Protein AF-A0A1Y2VNU4-F1 (afdb_monomer)

Sequence (113 aa):
MILCERPYYNEPGRERYKSDLMSTTYNDEVRTWTFDYALLPWVNAIGAKGTYQGPPTNTSKRVLWQETARCYLLANGKDISRSSQQASVKSKSTRMKNSVQLVNTALRFKGYL

Foldseek 3Di:
DCDDPQNVVVDPPVVVPDDPPVSLVVNLVVLLCCLVPVQLVLLQVAALPDDPPDDPPDPPVVNVVSVVSSVCLLVCVVVLLVVLVVSLVPDPDPSSVVSSVSNNVSCVVRVSD

Secondary structure (DSSP, 8-state):
--S-S-GGGGSTTGGGS--HHHHHHHHHHHHHHIIIIIIHHHHHH--TT----S-SSS--HHHHHHHHHHHHHHHHHHHHHHHHHHHHHH---HHHHHHHHHHHHHHHHTT--

Mean predicted aligned error: 5.8 Å

pLDDT: mean 88.03, std 12.54, range [46.31, 97.38]

Nearest PDB structures (foldseek):
  3lg7-assembly1_C  TM=3.155E-01  e=3.014E+00  synthetic construct
  9exz-assembly2_B  TM=3.586E-01  e=6.668E+00  synthetic construct

Solvent-accessible surface area (backbone atoms only — not comparable to full-atom values): 6564 Å² total; per-residue (Å²): 137,80,91,61,97,57,55,58,52,72,45,89,74,40,71,81,57,89,48,69,65,60,31,49,56,46,46,52,50,52,50,34,49,39,37,60,66,69,39,37,54,58,46,72,77,44,44,67,85,59,72,87,88,67,80,98,67,73,88,47,68,66,59,58,50,50,52,50,51,48,55,50,39,57,76,37,29,62,58,52,44,51,52,42,49,54,51,33,74,74,45,90,52,66,65,37,42,50,34,40,50,52,41,47,50,42,34,48,77,33,58,33,101

Radius of gyration: 16.89 Å; Cα contacts (8 Å, |Δi|>4): 85; chains: 1; bounding box: 46×19×46 Å

Structure (mmCIF, N/CA/C/O backbone):
data_AF-A0A1Y2VNU4-F1
#
_entry.id   AF-A0A1Y2VNU4-F1
#
loop_
_atom_site.group_PDB
_atom_site.id
_atom_site.type_symbol
_atom_site.label_atom_id
_atom_site.label_alt_id
_atom_site.label_comp_id
_atom_site.label_asym_id
_atom_site.label_entity_id
_atom_site.label_seq_id
_atom_site.pdbx_PDB_ins_code
_atom_site.Cartn_x
_atom_site.Cartn_y
_atom_site.Cartn_z
_atom_site.occupancy
_atom_site.B_iso_or_equiv
_a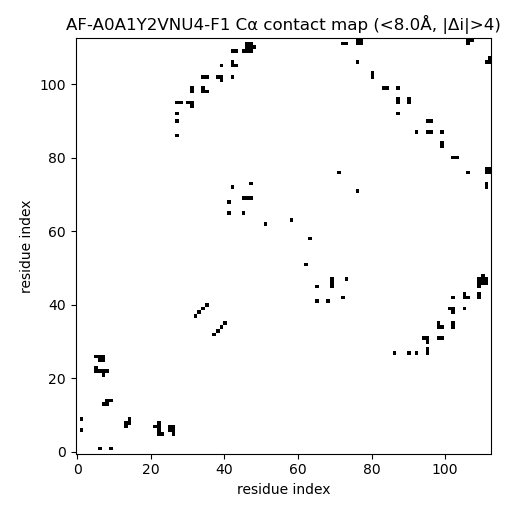tom_site.auth_seq_id
_atom_site.auth_comp_id
_atom_site.auth_asym_id
_atom_site.auth_atom_id
_atom_site.pdbx_PDB_model_num
ATOM 1 N N . MET A 1 1 ? -8.804 -5.748 -17.362 1.00 70.62 1 MET A N 1
ATOM 2 C CA . MET A 1 1 ? -8.082 -6.135 -16.129 1.00 70.62 1 MET A CA 1
ATOM 3 C C . MET A 1 1 ? -7.176 -4.982 -15.738 1.00 70.62 1 MET A C 1
ATOM 5 O O . MET A 1 1 ? -6.257 -4.703 -16.486 1.00 70.62 1 MET A O 1
ATOM 9 N N . ILE A 1 2 ? -7.479 -4.262 -14.654 1.00 85.19 2 ILE A N 1
ATOM 10 C CA . ILE A 1 2 ? -6.756 -3.025 -14.284 1.00 85.19 2 ILE A CA 1
ATOM 11 C C . ILE A 1 2 ? -5.821 -3.267 -13.088 1.00 85.19 2 ILE A C 1
ATOM 13 O O . ILE A 1 2 ? -4.672 -2.840 -13.111 1.00 85.19 2 ILE A O 1
ATOM 17 N N . LEU A 1 3 ? -6.275 -4.012 -12.075 1.00 91.06 3 LEU A N 1
ATOM 18 C CA . LEU A 1 3 ? -5.462 -4.418 -10.925 1.00 91.06 3 LEU A CA 1
ATOM 19 C C . LEU A 1 3 ? -4.833 -5.791 -11.208 1.00 91.06 3 LEU A C 1
ATOM 21 O O . LEU A 1 3 ? -5.527 -6.804 -11.182 1.00 91.06 3 LEU A O 1
ATOM 25 N N . CYS A 1 4 ? -3.542 -5.819 -11.534 1.00 93.06 4 CYS A N 1
ATOM 26 C CA . CYS A 1 4 ? -2.795 -7.032 -11.881 1.00 93.06 4 CYS A CA 1
ATOM 27 C C . CYS A 1 4 ? -1.390 -7.012 -11.255 1.00 93.06 4 CYS A C 1
ATOM 29 O O . CYS A 1 4 ? -0.988 -6.022 -10.648 1.00 93.06 4 CYS A O 1
ATOM 31 N N . GLU A 1 5 ? -0.633 -8.104 -11.385 1.00 92.50 5 GLU A N 1
ATOM 32 C CA . GLU A 1 5 ? 0.692 -8.234 -10.753 1.00 92.50 5 GLU A CA 1
ATOM 33 C C . GLU A 1 5 ? 1.777 -7.357 -11.394 1.00 92.50 5 GLU A C 1
ATOM 35 O O . GLU A 1 5 ? 2.740 -6.970 -10.729 1.00 92.50 5 GLU A O 1
ATOM 40 N N . ARG A 1 6 ? 1.648 -7.053 -12.691 1.00 94.00 6 ARG A N 1
ATOM 41 C CA . ARG A 1 6 ? 2.622 -6.270 -13.470 1.00 94.00 6 ARG A CA 1
ATOM 42 C C . ARG A 1 6 ? 1.916 -5.171 -14.281 1.00 94.00 6 ARG A C 1
ATOM 44 O O . ARG A 1 6 ? 1.937 -5.222 -15.512 1.00 94.00 6 ARG A O 1
ATOM 51 N N . PRO A 1 7 ? 1.304 -4.168 -13.618 1.00 94.62 7 PRO A N 1
ATOM 52 C CA . PRO A 1 7 ? 0.521 -3.112 -14.262 1.00 94.62 7 PRO A CA 1
ATOM 53 C C . PRO A 1 7 ? 1.309 -2.280 -15.275 1.00 94.62 7 PRO A C 1
ATOM 55 O O . PRO A 1 7 ? 0.701 -1.688 -16.159 1.00 94.62 7 PRO A O 1
ATOM 58 N N . TYR A 1 8 ? 2.646 -2.294 -15.220 1.00 95.00 8 TYR A N 1
ATOM 59 C CA . TYR A 1 8 ? 3.496 -1.692 -16.248 1.00 95.00 8 TYR A CA 1
ATOM 60 C C . TYR A 1 8 ? 3.128 -2.139 -17.672 1.00 95.00 8 TYR A C 1
ATOM 62 O O . TYR A 1 8 ? 3.229 -1.329 -18.581 1.00 95.00 8 TYR A O 1
ATOM 70 N N . TYR A 1 9 ? 2.676 -3.383 -17.873 1.00 95.00 9 TYR A N 1
ATOM 71 C CA . TYR A 1 9 ? 2.309 -3.912 -19.197 1.00 95.00 9 TYR A CA 1
ATOM 72 C C . TYR A 1 9 ? 0.841 -3.715 -19.575 1.00 95.00 9 TYR A C 1
ATOM 74 O O . TYR A 1 9 ? 0.426 -4.192 -20.626 1.00 95.00 9 TYR A O 1
ATOM 82 N N . ASN A 1 10 ? 0.048 -3.031 -18.747 1.00 94.56 10 ASN A N 1
ATOM 83 C CA . ASN A 1 10 ? -1.299 -2.632 -19.157 1.00 94.56 10 ASN A CA 1
ATOM 84 C C . ASN A 1 10 ? -1.258 -1.510 -20.207 1.00 94.56 10 ASN A C 1
ATOM 86 O O . ASN A 1 10 ? -2.238 -1.308 -20.919 1.00 94.56 10 ASN A O 1
ATOM 90 N N . GLU A 1 11 ? -0.141 -0.783 -20.297 1.00 92.88 11 GLU A N 1
ATOM 91 C CA . GLU A 1 11 ? 0.048 0.269 -21.292 1.00 92.88 11 GLU A CA 1
ATOM 92 C C . GLU A 1 11 ? 0.311 -0.328 -22.683 1.00 92.88 11 GLU A C 1
ATOM 94 O O . GLU A 1 11 ? 1.231 -1.146 -22.826 1.00 92.88 11 GLU A O 1
ATOM 99 N N . PRO A 1 12 ? -0.422 0.113 -23.723 1.00 93.81 12 PRO A N 1
ATOM 100 C CA . PRO A 1 12 ? -0.225 -0.365 -25.085 1.00 93.81 12 PRO A CA 1
ATOM 101 C C . PRO A 1 12 ? 1.225 -0.221 -25.567 1.00 93.81 12 PRO A C 1
ATOM 103 O O . PRO A 1 12 ? 1.845 0.835 -25.436 1.00 93.81 12 PRO A O 1
ATOM 106 N N . GLY A 1 13 ? 1.762 -1.281 -26.165 1.00 92.06 13 GLY A N 1
ATOM 107 C CA . GLY A 1 13 ? 3.108 -1.332 -26.732 1.00 92.06 13 GLY A CA 1
ATOM 108 C C . GLY A 1 13 ? 4.193 -1.765 -25.745 1.00 92.06 13 GLY A C 1
ATOM 109 O O . GLY A 1 13 ? 5.270 -2.181 -26.182 1.00 92.06 13 GLY A O 1
ATOM 110 N N . ARG A 1 14 ? 3.943 -1.732 -24.429 1.00 91.06 14 ARG A N 1
ATOM 111 C CA . ARG A 1 14 ? 4.936 -2.163 -23.429 1.00 91.06 14 ARG A CA 1
ATOM 112 C C . ARG A 1 14 ? 5.087 -3.679 -23.363 1.00 91.06 14 ARG A C 1
ATOM 114 O O . ARG A 1 14 ? 6.137 -4.168 -22.957 1.00 91.06 14 ARG A O 1
ATOM 121 N N . GLU A 1 15 ? 4.096 -4.434 -23.824 1.00 91.81 15 GLU A N 1
ATOM 122 C CA . GLU A 1 15 ? 4.155 -5.891 -23.970 1.00 91.81 15 GLU A CA 1
ATOM 123 C C . GLU A 1 15 ? 5.239 -6.356 -24.953 1.00 91.81 15 GLU A C 1
ATOM 125 O O . GLU A 1 15 ? 5.766 -7.461 -24.815 1.00 91.81 15 GLU A O 1
ATOM 130 N N . ARG A 1 16 ? 5.607 -5.500 -25.917 1.00 90.88 16 ARG A N 1
ATOM 131 C CA . ARG A 1 16 ? 6.603 -5.809 -26.954 1.00 90.88 16 ARG A CA 1
ATOM 132 C C . ARG A 1 16 ? 8.033 -5.826 -26.414 1.00 90.88 16 ARG A C 1
ATOM 134 O O . ARG A 1 16 ? 8.881 -6.516 -26.970 1.00 90.88 16 ARG A O 1
ATOM 141 N N . TYR A 1 17 ? 8.294 -5.104 -25.322 1.00 85.62 17 TYR A N 1
ATOM 142 C CA . TYR A 1 17 ? 9.620 -4.967 -24.721 1.00 85.62 17 TYR A CA 1
ATOM 143 C C . TYR A 1 17 ? 9.572 -5.349 -23.241 1.00 85.62 17 TYR A C 1
ATOM 145 O O . TYR A 1 17 ? 9.274 -4.541 -22.358 1.00 85.62 17 TYR A O 1
ATOM 153 N N . LYS A 1 18 ? 9.890 -6.613 -22.946 1.00 87.06 18 LYS A N 1
ATOM 154 C CA . LYS A 1 18 ? 9.909 -7.111 -21.567 1.00 87.06 18 LYS A CA 1
ATOM 155 C C . LYS A 1 18 ? 11.083 -6.515 -20.790 1.00 87.06 18 LYS A C 1
ATOM 157 O O . LYS A 1 18 ? 12.203 -7.003 -20.866 1.00 87.06 18 LYS A O 1
ATOM 162 N N . SER A 1 19 ? 10.801 -5.473 -20.010 1.00 92.62 19 SER A N 1
ATOM 163 C CA . SER A 1 19 ? 11.717 -4.949 -18.992 1.00 92.62 19 SER A CA 1
ATOM 164 C C . SER A 1 19 ? 11.239 -5.269 -17.573 1.00 92.62 19 SER A C 1
ATOM 166 O O . SER A 1 19 ? 10.384 -4.576 -17.014 1.00 92.62 19 SER A O 1
ATOM 168 N N . ASP A 1 20 ? 11.814 -6.312 -16.969 1.00 92.56 20 ASP A N 1
ATOM 169 C CA . ASP A 1 20 ? 11.526 -6.687 -15.577 1.00 92.56 20 ASP A CA 1
ATOM 170 C C . ASP A 1 20 ? 11.922 -5.580 -14.593 1.00 92.56 20 ASP A C 1
ATOM 172 O O . ASP A 1 20 ? 11.216 -5.346 -13.610 1.00 92.56 20 ASP A O 1
ATOM 176 N N . LEU A 1 21 ? 13.002 -4.850 -14.888 1.00 93.12 21 LEU A N 1
ATOM 177 C CA . LEU A 1 21 ? 13.447 -3.718 -14.081 1.00 93.12 21 LEU A CA 1
ATOM 178 C C . LEU A 1 21 ? 12.385 -2.613 -14.047 1.00 93.12 21 LEU A C 1
ATOM 180 O O . LEU A 1 21 ? 11.949 -2.232 -12.965 1.00 93.12 21 LEU A O 1
ATOM 184 N N . MET A 1 22 ? 11.916 -2.153 -15.213 1.00 94.12 22 MET A N 1
ATOM 185 C CA . MET A 1 22 ? 10.902 -1.094 -15.287 1.00 94.12 22 MET A CA 1
ATOM 186 C C . MET A 1 22 ? 9.583 -1.531 -14.654 1.00 94.12 22 MET A C 1
ATOM 188 O O . MET A 1 22 ? 8.968 -0.769 -13.911 1.00 94.12 22 MET A O 1
ATOM 192 N N . SER A 1 23 ? 9.176 -2.782 -14.886 1.00 94.88 23 SER A N 1
ATOM 193 C CA . SER A 1 23 ? 7.991 -3.346 -14.241 1.00 94.88 23 SER A CA 1
ATOM 194 C C . SER A 1 23 ? 8.125 -3.387 -12.719 1.00 94.88 23 SER A C 1
ATOM 196 O O . SER A 1 23 ? 7.145 -3.142 -12.021 1.00 94.88 23 SER A O 1
ATOM 198 N N . THR A 1 24 ? 9.312 -3.694 -12.196 1.00 92.94 24 THR A N 1
ATOM 199 C CA . THR A 1 24 ? 9.565 -3.746 -10.751 1.00 92.94 24 THR A CA 1
ATOM 200 C C . THR A 1 24 ? 9.561 -2.350 -10.139 1.00 92.94 24 THR A C 1
ATOM 202 O O . THR A 1 24 ? 8.891 -2.137 -9.132 1.00 92.94 24 THR A O 1
ATOM 205 N N . THR A 1 25 ? 10.234 -1.386 -10.772 1.00 92.94 25 THR A N 1
ATOM 206 C CA . THR A 1 25 ? 10.219 0.019 -10.342 1.00 92.94 25 THR A CA 1
ATOM 207 C C . THR A 1 25 ? 8.796 0.569 -10.313 1.00 92.94 25 THR A C 1
ATOM 209 O O . THR A 1 25 ? 8.378 1.145 -9.312 1.00 92.94 25 THR A O 1
ATOM 212 N N . TYR A 1 26 ? 8.016 0.310 -11.364 1.00 94.81 26 TYR A N 1
ATOM 213 C CA . TYR A 1 26 ? 6.618 0.724 -11.429 1.00 94.81 26 TYR A CA 1
ATOM 214 C C . TYR A 1 26 ? 5.765 0.061 -10.332 1.00 94.81 26 TYR A C 1
ATOM 216 O O . TYR A 1 26 ? 4.937 0.715 -9.702 1.00 94.81 26 TYR A O 1
ATOM 224 N N . ASN A 1 27 ? 5.996 -1.221 -10.032 1.00 94.12 27 ASN A N 1
ATOM 225 C CA . ASN A 1 27 ? 5.307 -1.908 -8.937 1.00 94.12 27 ASN A CA 1
ATOM 226 C C . ASN A 1 27 ? 5.610 -1.293 -7.569 1.00 94.12 27 ASN A C 1
ATOM 228 O O . ASN A 1 27 ? 4.714 -1.197 -6.730 1.00 94.12 27 ASN A O 1
ATOM 232 N N . ASP A 1 28 ? 6.853 -0.884 -7.328 1.00 93.88 28 ASP A N 1
ATOM 233 C CA . ASP A 1 28 ? 7.225 -0.214 -6.084 1.00 93.88 28 ASP A CA 1
ATOM 234 C C . ASP A 1 28 ? 6.543 1.152 -5.956 1.00 93.88 28 ASP A C 1
ATOM 236 O O . ASP A 1 28 ? 6.070 1.505 -4.873 1.00 93.88 28 ASP A O 1
ATOM 240 N N . GLU A 1 29 ? 6.396 1.899 -7.048 1.00 95.06 29 GLU A N 1
ATOM 241 C CA . GLU A 1 29 ? 5.603 3.129 -7.033 1.00 95.06 29 GLU A CA 1
ATOM 242 C C . GLU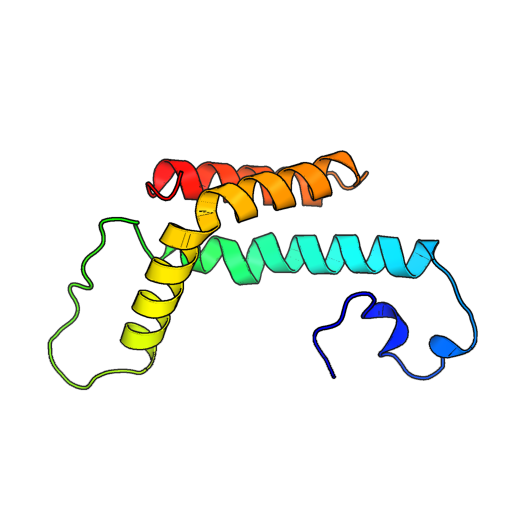 A 1 29 ? 4.143 2.832 -6.696 1.00 95.06 29 GLU A C 1
ATOM 244 O O . GLU A 1 29 ? 3.628 3.363 -5.712 1.00 95.06 29 GLU A O 1
ATOM 249 N N . VAL A 1 30 ? 3.487 1.936 -7.440 1.00 95.69 30 VAL A N 1
ATOM 250 C CA . VAL A 1 30 ? 2.075 1.581 -7.217 1.00 95.69 30 VAL A CA 1
ATOM 251 C C . VAL A 1 30 ? 1.832 1.108 -5.783 1.00 95.69 30 VAL A C 1
ATOM 253 O O . VAL A 1 30 ? 0.855 1.522 -5.157 1.00 95.69 30 VAL A O 1
ATOM 256 N N . ARG A 1 31 ? 2.729 0.295 -5.215 1.00 95.06 31 ARG A N 1
ATOM 257 C CA . ARG A 1 31 ? 2.653 -0.122 -3.805 1.00 95.06 31 ARG A CA 1
ATOM 258 C C . ARG A 1 31 ? 2.771 1.060 -2.847 1.00 95.06 31 ARG A C 1
ATOM 260 O O . ARG A 1 31 ? 1.998 1.135 -1.898 1.00 95.06 31 ARG A O 1
ATOM 267 N N . THR A 1 32 ? 3.683 1.994 -3.111 1.00 96.44 32 THR A N 1
ATOM 268 C CA . THR A 1 32 ? 3.846 3.206 -2.294 1.00 96.44 32 THR A CA 1
ATOM 269 C C . THR A 1 32 ? 2.551 4.020 -2.293 1.00 96.44 32 THR A C 1
ATOM 271 O O . THR A 1 32 ? 2.024 4.341 -1.230 1.00 96.44 32 THR A O 1
ATOM 274 N N . TRP A 1 33 ? 1.969 4.262 -3.474 1.00 97.00 33 TRP A N 1
ATOM 275 C CA . TRP A 1 33 ? 0.675 4.940 -3.608 1.00 97.00 33 TRP A CA 1
ATOM 276 C C . TRP A 1 33 ? -0.461 4.166 -2.928 1.00 97.00 33 TRP A C 1
ATOM 278 O O . TRP A 1 33 ? -1.328 4.762 -2.292 1.00 97.00 33 TRP A O 1
ATOM 288 N N . THR A 1 34 ? -0.444 2.835 -3.006 1.00 96.75 34 THR A N 1
ATOM 289 C CA . THR A 1 34 ? -1.426 1.980 -2.325 1.00 96.75 34 THR A CA 1
ATOM 290 C C . THR A 1 34 ? -1.349 2.162 -0.809 1.00 96.75 34 THR A C 1
ATOM 292 O O . THR A 1 34 ? -2.379 2.322 -0.158 1.00 96.75 34 THR A O 1
ATOM 295 N N . PHE A 1 35 ? -0.145 2.200 -0.234 1.00 96.06 35 PHE A N 1
ATOM 296 C CA . PHE A 1 35 ? 0.031 2.451 1.195 1.00 96.06 35 PHE A CA 1
ATOM 297 C C . PHE A 1 35 ? -0.436 3.853 1.592 1.00 96.06 35 PHE A C 1
ATOM 299 O O . PHE A 1 35 ? -1.243 3.976 2.515 1.00 96.06 35 PHE A O 1
ATOM 306 N N . ASP A 1 36 ? 0.002 4.879 0.863 1.00 95.88 36 ASP A N 1
ATOM 307 C CA . ASP A 1 36 ? -0.274 6.286 1.173 1.00 95.88 36 ASP A CA 1
ATOM 308 C C . ASP A 1 36 ? -1.763 6.649 1.029 1.00 95.88 36 ASP A C 1
ATOM 310 O O . ASP A 1 36 ? -2.313 7.348 1.879 1.00 95.88 36 ASP A O 1
ATOM 314 N N . TYR A 1 37 ? -2.424 6.177 -0.033 1.00 95.81 37 TYR A N 1
ATOM 315 C CA . TYR A 1 37 ? -3.744 6.680 -0.437 1.00 95.81 37 TYR A CA 1
ATOM 316 C C . TYR A 1 37 ? -4.861 5.643 -0.359 1.00 95.81 37 TYR A C 1
ATOM 318 O O . TYR A 1 37 ? -6.014 6.014 -0.153 1.00 95.81 37 TYR A O 1
ATOM 326 N N . ALA A 1 38 ? -4.553 4.353 -0.505 1.00 94.44 38 ALA A N 1
ATOM 327 C CA . ALA A 1 38 ? -5.573 3.305 -0.490 1.00 94.44 38 ALA A CA 1
ATOM 328 C C . ALA A 1 38 ? -5.663 2.563 0.848 1.00 94.44 38 ALA A C 1
ATOM 330 O O . ALA A 1 38 ? -6.686 1.942 1.112 1.00 94.44 38 ALA A O 1
ATOM 331 N N . LEU A 1 39 ? -4.635 2.628 1.702 1.00 94.12 39 LEU A N 1
ATOM 332 C CA . LEU A 1 39 ? -4.615 1.923 2.985 1.00 94.12 39 LEU A CA 1
ATOM 333 C C . LEU A 1 39 ? -4.616 2.881 4.178 1.00 94.12 39 LEU A C 1
ATOM 335 O O . LEU A 1 39 ? -5.510 2.808 5.022 1.00 94.12 39 LEU A O 1
ATOM 339 N N . LEU A 1 40 ? -3.647 3.796 4.246 1.00 93.75 40 LEU A N 1
ATOM 340 C CA . LEU A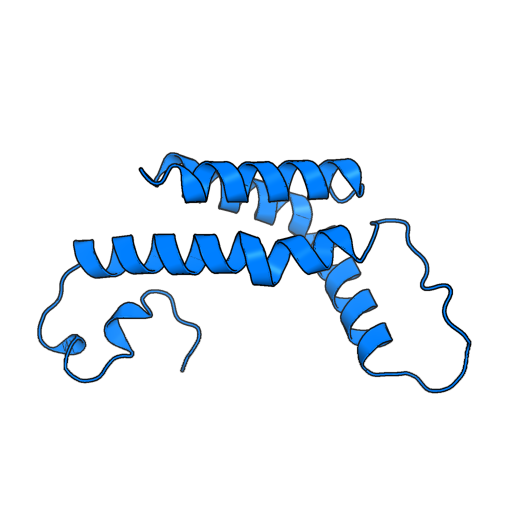 1 40 ? -3.475 4.688 5.393 1.00 93.75 40 LEU A CA 1
ATOM 341 C C . LEU A 1 40 ? -4.732 5.520 5.725 1.00 93.75 40 LEU A C 1
ATOM 343 O O . LEU A 1 40 ? -5.072 5.598 6.908 1.00 93.75 40 LEU A O 1
ATOM 347 N N . PRO A 1 41 ? -5.488 6.076 4.753 1.00 92.50 41 PRO A N 1
ATOM 348 C CA . PRO A 1 41 ? -6.709 6.820 5.062 1.00 92.50 41 PRO A CA 1
ATOM 349 C C . PRO A 1 41 ? -7.782 5.959 5.735 1.00 92.50 41 PRO A C 1
ATOM 351 O O . PRO A 1 41 ? -8.435 6.424 6.667 1.00 92.50 41 PRO A O 1
ATOM 354 N N . TRP A 1 42 ? -7.930 4.694 5.329 1.00 91.25 42 TRP A N 1
ATOM 355 C CA . TRP A 1 42 ? -8.896 3.771 5.933 1.00 91.25 42 TRP A CA 1
ATOM 356 C C . TRP A 1 42 ? -8.492 3.358 7.346 1.00 91.25 42 TRP A C 1
ATOM 358 O O . TRP A 1 42 ? -9.332 3.372 8.245 1.00 91.25 42 TRP A O 1
ATOM 368 N N . VAL A 1 43 ? -7.204 3.077 7.568 1.00 91.88 43 VAL A N 1
ATOM 369 C CA . VAL A 1 43 ? -6.674 2.797 8.912 1.00 91.88 43 VAL A CA 1
ATOM 370 C C . VAL A 1 43 ? -6.856 4.013 9.827 1.00 91.88 43 VAL A C 1
ATOM 372 O O . VAL A 1 43 ? -7.239 3.873 10.984 1.00 91.88 43 VAL A O 1
ATOM 375 N N . ASN A 1 44 ? -6.628 5.228 9.328 1.00 89.19 44 ASN A N 1
ATOM 376 C CA . ASN A 1 44 ? -6.747 6.438 10.142 1.00 89.19 44 ASN A CA 1
ATOM 377 C C . ASN A 1 44 ? -8.198 6.821 10.448 1.00 89.19 44 ASN A C 1
ATOM 379 O O . ASN A 1 44 ? -8.480 7.276 11.562 1.00 89.19 44 ASN A O 1
ATOM 383 N N . ALA A 1 45 ? -9.105 6.617 9.491 1.00 84.31 45 ALA A N 1
ATOM 384 C CA . ALA A 1 45 ? -10.520 6.941 9.628 1.00 84.31 45 ALA A CA 1
ATOM 385 C C . ALA A 1 45 ? -11.271 5.999 10.583 1.00 84.31 45 ALA A C 1
ATOM 387 O O . ALA A 1 45 ? -12.323 6.377 11.097 1.00 84.31 45 ALA A O 1
ATOM 388 N N . ILE A 1 46 ? -10.762 4.785 10.815 1.00 81.81 46 ILE A N 1
ATOM 389 C CA . ILE A 1 46 ? -11.480 3.723 11.525 1.00 81.81 46 ILE A CA 1
ATOM 390 C C . ILE A 1 46 ? -10.562 3.119 12.590 1.00 81.81 46 ILE A C 1
ATOM 392 O O . ILE A 1 46 ? -9.455 2.686 12.289 1.00 81.81 46 ILE A O 1
ATOM 396 N N . GLY A 1 47 ? -11.004 3.062 13.846 1.00 77.00 47 GLY A N 1
ATOM 397 C CA . GLY A 1 47 ? -10.312 2.304 14.897 1.00 77.00 47 GLY A CA 1
ATOM 398 C C . GLY A 1 47 ? -10.822 0.864 14.992 1.00 77.00 47 GLY A C 1
ATOM 399 O O . GLY A 1 47 ? -11.993 0.617 14.714 1.00 77.00 47 GLY A O 1
ATOM 400 N N . ALA A 1 48 ? -9.994 -0.071 15.469 1.00 76.12 48 ALA A N 1
ATOM 401 C CA . ALA A 1 48 ? -10.376 -1.481 15.626 1.00 76.12 48 ALA A CA 1
ATOM 402 C C . ALA A 1 48 ? -11.613 -1.675 16.524 1.00 76.12 48 ALA A C 1
ATOM 404 O O . ALA A 1 48 ? -12.465 -2.524 16.257 1.00 76.12 48 ALA A O 1
ATOM 405 N N . LYS A 1 49 ? -11.733 -0.835 17.560 1.00 75.25 49 LYS A N 1
ATOM 406 C CA . LYS A 1 49 ? -12.856 -0.802 18.512 1.00 75.25 49 LYS A CA 1
ATOM 407 C C . LYS A 1 49 ? -13.936 0.230 18.164 1.00 75.25 49 LYS A C 1
ATOM 409 O O . LYS A 1 49 ? -14.845 0.443 18.957 1.00 75.25 49 LYS A O 1
ATOM 414 N N . GLY A 1 50 ? -13.820 0.921 17.029 1.00 63.16 50 GLY A N 1
ATOM 415 C CA . GLY A 1 50 ? -14.767 1.966 16.657 1.00 63.16 50 GLY A CA 1
ATOM 416 C C . GLY A 1 50 ? -16.112 1.371 16.255 1.00 63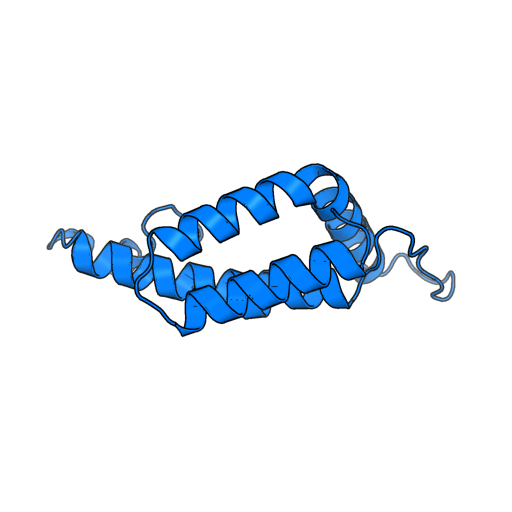.16 50 GLY A C 1
ATOM 417 O O . GLY A 1 50 ? -16.220 0.779 15.188 1.00 63.16 50 GLY A O 1
ATOM 418 N N . THR A 1 51 ? -17.142 1.561 17.076 1.00 54.62 51 THR A N 1
ATOM 419 C CA . THR A 1 51 ? -18.536 1.525 16.618 1.00 54.62 51 THR A CA 1
ATOM 420 C C . THR A 1 51 ? -18.837 2.830 15.891 1.00 54.62 51 THR A C 1
ATOM 422 O O . THR A 1 51 ? -18.564 3.907 16.424 1.00 54.62 51 THR A O 1
ATOM 425 N N . TYR A 1 52 ? -19.393 2.755 14.682 1.00 53.66 52 TYR A N 1
ATOM 426 C CA . TYR A 1 52 ? -19.884 3.931 13.965 1.00 53.66 52 TYR A CA 1
ATOM 427 C C . TYR A 1 52 ? -20.930 4.667 14.826 1.00 53.6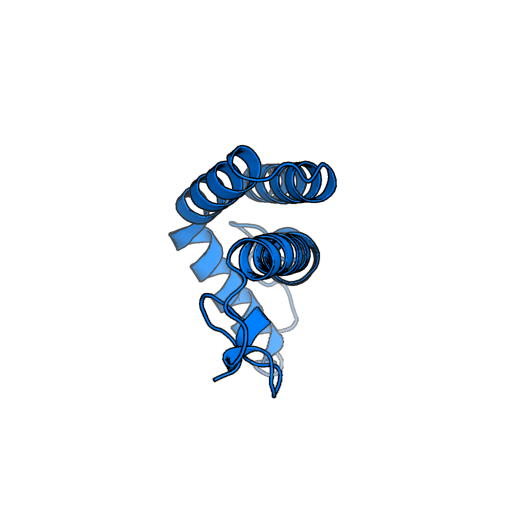6 52 TYR A C 1
ATOM 429 O O . TYR A 1 52 ? -22.005 4.135 15.074 1.00 53.66 52 TYR A O 1
ATOM 437 N N . GLN A 1 53 ? -20.611 5.879 15.294 1.00 51.94 53 GLN A N 1
ATOM 438 C CA . GLN A 1 53 ? -21.511 6.746 16.075 1.00 51.94 53 GLN A CA 1
ATOM 439 C C . GLN A 1 53 ? -22.225 7.791 15.192 1.00 51.94 53 GLN A C 1
ATOM 441 O O . GLN A 1 53 ? -22.427 8.930 15.605 1.00 51.94 53 GLN A O 1
ATOM 446 N N . GLY A 1 54 ? -22.548 7.460 13.940 1.00 52.75 54 GLY A N 1
ATOM 447 C CA . GLY A 1 54 ? -23.329 8.361 13.087 1.00 52.75 54 GLY A CA 1
ATOM 448 C C . GLY A 1 54 ? -24.841 8.165 13.259 1.00 52.75 54 GLY A C 1
ATOM 449 O O . GLY A 1 54 ? -25.270 7.096 13.695 1.00 52.75 54 GLY A O 1
ATOM 450 N N . PRO A 1 55 ? -25.654 9.185 12.927 1.00 46.31 55 PRO A N 1
ATOM 451 C CA . PRO A 1 55 ? -27.103 9.147 13.107 1.00 46.31 55 PRO A CA 1
ATOM 452 C C . PRO A 1 55 ? -27.752 7.979 12.336 1.00 46.31 55 PRO A C 1
ATOM 454 O O . PRO A 1 55 ? -27.288 7.632 11.246 1.00 46.31 55 PRO A O 1
ATOM 457 N N . PRO A 1 56 ? -28.831 7.373 12.871 1.00 49.12 56 PRO A N 1
ATOM 458 C CA . PRO A 1 56 ? -29.428 6.136 12.365 1.00 49.12 56 PRO A CA 1
ATOM 459 C C . PRO A 1 56 ? -30.373 6.391 11.181 1.00 49.12 56 PRO A C 1
ATOM 461 O O . PRO A 1 56 ? -31.503 5.910 11.160 1.00 49.12 56 PRO A O 1
ATOM 464 N N . THR A 1 57 ? -29.953 7.186 10.200 1.00 46.84 57 THR A N 1
ATOM 465 C CA . THR A 1 57 ? -30.815 7.566 9.078 1.00 46.84 57 THR A CA 1
ATOM 466 C C . THR A 1 57 ? -30.133 7.272 7.751 1.00 46.84 57 THR A C 1
ATOM 468 O O . THR A 1 57 ? -29.158 7.907 7.359 1.00 46.84 57 THR A O 1
ATOM 471 N N . ASN A 1 58 ? -30.697 6.274 7.064 1.00 51.06 58 ASN A N 1
ATOM 472 C CA . ASN A 1 58 ? -30.230 5.646 5.832 1.00 51.06 58 ASN A CA 1
ATOM 473 C C . ASN A 1 58 ? -28.864 4.973 5.963 1.00 51.06 58 ASN A C 1
ATOM 475 O O . ASN A 1 58 ? -27.862 5.598 6.290 1.00 51.06 58 ASN A O 1
ATOM 479 N N . THR A 1 59 ? -28.817 3.684 5.635 1.00 58.19 59 THR A N 1
ATOM 480 C CA . THR A 1 59 ? -27.607 2.878 5.453 1.00 58.19 59 THR A CA 1
ATOM 481 C C . THR A 1 59 ? -26.748 3.505 4.352 1.00 58.19 59 THR A C 1
ATOM 483 O O . THR A 1 59 ? -26.742 3.063 3.204 1.00 58.19 59 THR A O 1
ATOM 486 N N . SER A 1 60 ? -26.079 4.621 4.647 1.00 68.19 60 SER A N 1
ATOM 487 C CA . SER A 1 60 ? -25.270 5.310 3.661 1.00 68.19 60 SER A CA 1
ATOM 488 C C . SER A 1 60 ? -24.166 4.334 3.288 1.00 68.19 60 SER A C 1
ATOM 490 O O . SER A 1 60 ? -23.545 3.729 4.164 1.00 68.19 60 SER A O 1
ATOM 492 N N . LYS A 1 61 ? -23.938 4.132 1.985 1.00 72.50 61 LYS A N 1
ATOM 493 C CA . LYS A 1 61 ? -22.916 3.201 1.471 1.00 72.50 61 LYS A CA 1
ATOM 494 C C . LYS A 1 61 ? -21.580 3.363 2.209 1.00 72.50 61 LYS A C 1
ATOM 496 O O . LYS A 1 61 ? -20.862 2.394 2.412 1.00 72.50 61 LYS A O 1
ATOM 501 N N . ARG A 1 62 ? -21.287 4.580 2.676 1.00 74.44 62 ARG A N 1
ATOM 502 C CA . ARG A 1 62 ? -20.142 4.923 3.521 1.00 74.44 62 ARG A CA 1
ATOM 503 C C . ARG A 1 62 ? -20.030 4.074 4.795 1.00 74.44 62 ARG A C 1
ATOM 505 O O . ARG A 1 62 ? -18.931 3.613 5.070 1.00 74.44 62 ARG A O 1
ATOM 512 N N . VAL A 1 63 ? -21.116 3.845 5.537 1.00 77.94 63 VAL A N 1
ATOM 513 C CA . VAL A 1 63 ? -21.102 3.030 6.771 1.00 77.94 63 VAL A CA 1
ATOM 514 C C . VAL A 1 63 ? -20.753 1.582 6.452 1.00 77.94 63 VAL A C 1
ATOM 516 O O . VAL A 1 63 ? -19.892 0.998 7.102 1.00 77.94 63 VAL A O 1
ATOM 519 N N . LEU A 1 64 ? -21.359 1.028 5.398 1.00 82.38 64 LEU A N 1
ATOM 520 C CA . LEU A 1 64 ? -21.077 -0.336 4.949 1.00 82.38 64 LEU A CA 1
ATOM 521 C C . LEU A 1 64 ? -19.618 -0.494 4.510 1.00 82.38 64 LEU A C 1
ATOM 523 O O . LEU A 1 64 ? -18.970 -1.469 4.883 1.00 82.38 64 LEU A O 1
ATOM 527 N N . TRP A 1 65 ? -19.073 0.474 3.767 1.00 84.62 65 TRP A N 1
ATOM 528 C CA . TRP A 1 65 ? -17.664 0.456 3.365 1.00 84.62 65 TRP A CA 1
ATOM 529 C C . TRP A 1 65 ? -16.712 0.605 4.549 1.00 84.62 65 TRP A C 1
ATOM 531 O O . TRP A 1 65 ? -15.685 -0.065 4.581 1.00 84.62 65 TRP A O 1
ATOM 541 N N . GLN A 1 66 ? -17.056 1.437 5.534 1.00 85.88 66 GLN A N 1
ATOM 542 C CA . GLN A 1 66 ? -16.272 1.566 6.760 1.00 85.88 66 GLN A CA 1
ATOM 543 C C . GLN A 1 66 ? -16.269 0.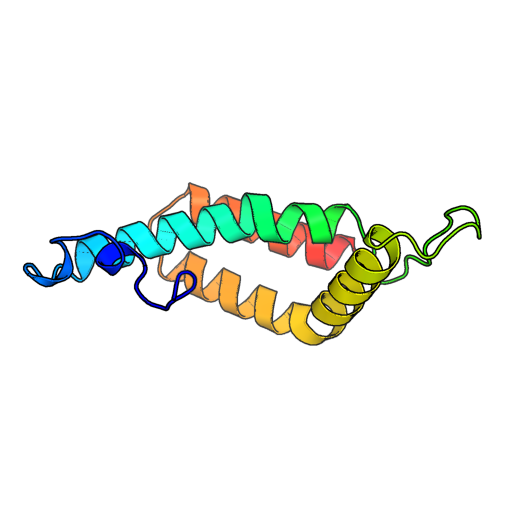260 7.557 1.00 85.88 66 GLN A C 1
ATOM 545 O O . GLN A 1 66 ? -15.202 -0.202 7.945 1.00 85.88 66 GLN A O 1
ATOM 550 N N . GLU A 1 67 ? -17.421 -0.382 7.737 1.00 85.88 67 GLU A N 1
ATOM 551 C CA . GLU A 1 67 ? -17.483 -1.664 8.442 1.00 85.88 67 GLU A CA 1
ATOM 552 C C . GLU A 1 67 ? -16.749 -2.772 7.676 1.00 85.88 67 GLU A C 1
ATOM 554 O O . GLU A 1 67 ? -15.980 -3.533 8.260 1.00 85.88 67 GLU A O 1
ATOM 559 N N . THR A 1 68 ? -16.888 -2.804 6.348 1.00 89.56 68 THR A N 1
ATOM 560 C CA . THR A 1 68 ? -16.150 -3.741 5.486 1.00 89.56 68 THR A CA 1
ATOM 561 C C . THR A 1 68 ? -14.640 -3.544 5.625 1.00 89.56 68 THR A C 1
ATOM 563 O O . THR A 1 68 ? -13.906 -4.509 5.837 1.00 89.56 68 THR A O 1
ATOM 566 N N . ALA A 1 69 ? -14.166 -2.296 5.558 1.00 91.38 69 ALA A N 1
ATOM 567 C CA . ALA A 1 69 ? -12.757 -1.969 5.738 1.00 91.38 69 ALA A CA 1
ATOM 568 C C . ALA A 1 69 ? -12.268 -2.345 7.145 1.00 91.38 69 ALA A C 1
ATOM 570 O O . ALA A 1 69 ? -11.189 -2.916 7.278 1.00 91.38 69 ALA A O 1
ATOM 571 N N . ARG A 1 70 ? -13.072 -2.097 8.188 1.00 90.69 70 ARG A N 1
ATOM 572 C CA . ARG A 1 70 ? -12.761 -2.483 9.572 1.00 90.69 70 ARG A CA 1
ATOM 573 C C . ARG A 1 70 ? -12.566 -3.991 9.699 1.00 90.69 70 ARG A C 1
ATOM 575 O O . ARG A 1 70 ? -11.530 -4.429 10.192 1.00 90.69 70 ARG A O 1
ATOM 582 N N . CYS A 1 71 ? -13.533 -4.776 9.226 1.00 92.00 71 CYS A N 1
ATOM 583 C CA . CYS A 1 71 ? -13.482 -6.237 9.253 1.00 92.00 71 CYS A CA 1
ATOM 584 C C . CYS A 1 71 ? -12.279 -6.772 8.471 1.00 92.00 71 CYS A C 1
ATOM 586 O O . CYS A 1 71 ? -11.564 -7.646 8.959 1.00 92.00 71 CYS A O 1
ATOM 588 N N . TYR A 1 72 ? -12.003 -6.201 7.295 1.00 94.81 72 TYR A N 1
ATOM 589 C CA . TYR A 1 72 ? -10.834 -6.566 6.501 1.00 94.81 72 TYR A CA 1
ATOM 590 C C . TYR A 1 72 ? -9.519 -6.272 7.237 1.00 94.81 72 TYR A C 1
ATOM 592 O O . TYR A 1 72 ? -8.645 -7.137 7.289 1.00 94.81 72 TYR A O 1
ATOM 600 N N . LEU A 1 73 ? -9.378 -5.086 7.838 1.00 94.62 73 LEU A N 1
ATOM 601 C CA . LEU A 1 73 ? -8.179 -4.688 8.582 1.00 94.62 73 LEU A CA 1
ATOM 602 C C . LEU A 1 73 ? -7.981 -5.512 9.860 1.00 94.62 73 LEU A C 1
ATOM 604 O O . LEU A 1 73 ? -6.845 -5.839 10.191 1.00 94.62 73 LEU A O 1
ATOM 608 N N . LEU A 1 74 ? -9.060 -5.895 10.549 1.00 94.00 74 LEU A N 1
ATOM 609 C CA . LEU A 1 74 ? -9.004 -6.800 11.702 1.00 94.00 74 LEU A CA 1
ATOM 610 C C . LEU A 1 74 ? -8.518 -8.196 11.307 1.00 94.00 74 LEU A C 1
ATOM 612 O O . LEU A 1 74 ? -7.641 -8.750 11.964 1.00 94.00 74 LEU A O 1
ATOM 616 N N . ALA A 1 75 ? -9.068 -8.752 10.228 1.00 95.31 75 ALA A N 1
ATOM 617 C CA . ALA A 1 75 ? -8.707 -10.088 9.771 1.00 95.31 75 ALA A CA 1
ATOM 618 C C . ALA A 1 75 ? -7.280 -10.147 9.198 1.00 95.31 75 ALA A C 1
ATOM 620 O O . ALA A 1 75 ? -6.579 -11.134 9.397 1.00 95.31 75 ALA A O 1
ATOM 621 N N . ASN A 1 76 ? -6.835 -9.086 8.514 1.00 96.81 76 ASN A N 1
ATOM 622 C CA . ASN A 1 76 ? -5.614 -9.110 7.705 1.00 96.81 76 ASN A CA 1
ATOM 623 C C . ASN A 1 76 ? -4.491 -8.202 8.228 1.00 96.81 76 ASN A C 1
ATOM 625 O O . ASN A 1 76 ? -3.437 -8.128 7.600 1.00 96.81 76 ASN A O 1
ATOM 629 N N . GLY A 1 77 ? -4.662 -7.508 9.359 1.00 95.12 77 GLY A N 1
ATOM 630 C CA . GLY A 1 77 ? -3.699 -6.513 9.857 1.00 95.12 77 GLY A CA 1
ATOM 631 C C . GLY A 1 77 ? -2.265 -7.045 9.960 1.00 95.12 77 GLY A C 1
ATOM 632 O O . GLY A 1 77 ? -1.323 -6.401 9.491 1.00 95.12 77 GLY A O 1
ATOM 633 N N . LYS A 1 78 ? -2.099 -8.269 10.481 1.00 96.00 78 LYS A N 1
ATOM 634 C CA . LYS A 1 78 ? -0.794 -8.949 10.587 1.00 96.00 78 LYS A CA 1
ATOM 635 C C . LYS A 1 78 ? -0.171 -9.250 9.224 1.00 96.00 78 LYS A C 1
ATOM 637 O O . LYS A 1 78 ? 1.028 -9.035 9.046 1.00 96.00 78 LYS A O 1
ATOM 642 N N . ASP A 1 79 ? -0.965 -9.706 8.262 1.00 97.38 79 ASP A N 1
ATOM 643 C CA . ASP A 1 79 ? -0.470 -10.033 6.924 1.00 97.38 79 ASP A CA 1
ATOM 644 C C . ASP A 1 79 ? -0.158 -8.774 6.112 1.00 97.38 79 ASP A C 1
ATOM 646 O O . ASP A 1 79 ? 0.864 -8.727 5.429 1.00 97.38 79 ASP A O 1
ATOM 650 N N . ILE A 1 80 ? -0.952 -7.711 6.265 1.00 96.38 80 ILE A N 1
ATOM 651 C CA . ILE A 1 80 ? -0.657 -6.380 5.719 1.00 96.38 80 ILE A CA 1
ATOM 652 C C . ILE A 1 80 ? 0.671 -5.863 6.287 1.00 96.38 80 ILE A C 1
ATOM 654 O O . ILE A 1 80 ? 1.534 -5.402 5.536 1.00 96.38 80 ILE A O 1
ATOM 658 N N . SER A 1 81 ? 0.878 -5.982 7.602 1.00 96.31 81 SER A N 1
ATOM 659 C CA . SER A 1 81 ? 2.129 -5.591 8.258 1.00 96.31 81 SER A CA 1
ATOM 660 C C . SER A 1 81 ? 3.324 -6.384 7.723 1.00 96.31 81 SER A C 1
ATOM 662 O O . SER A 1 81 ? 4.316 -5.795 7.291 1.00 96.31 81 SER A O 1
ATOM 664 N N . ARG A 1 82 ? 3.207 -7.715 7.645 1.00 96.75 82 ARG A N 1
ATOM 665 C CA . ARG A 1 82 ? 4.263 -8.588 7.118 1.00 96.75 82 ARG A CA 1
ATOM 666 C C . ARG A 1 82 ? 4.572 -8.284 5.650 1.00 96.75 82 ARG A C 1
ATOM 668 O O . ARG A 1 82 ? 5.734 -8.112 5.292 1.00 96.75 82 ARG A O 1
ATOM 675 N N . SER A 1 83 ? 3.546 -8.200 4.807 1.00 94.62 83 SER A N 1
ATOM 676 C CA . SER A 1 83 ? 3.688 -7.962 3.367 1.00 94.62 83 SER A CA 1
ATOM 677 C C . SER A 1 83 ? 4.291 -6.585 3.073 1.00 94.62 83 SER A C 1
ATOM 679 O O . SER A 1 83 ? 5.227 -6.466 2.281 1.00 94.62 83 SER A O 1
ATOM 681 N N . SER A 1 84 ? 3.839 -5.543 3.781 1.00 94.25 84 SER A N 1
ATOM 682 C CA . SER A 1 84 ? 4.397 -4.191 3.653 1.00 94.25 84 SER A CA 1
ATOM 683 C C . SER A 1 84 ? 5.869 -4.130 4.079 1.00 94.25 84 SER A C 1
ATOM 685 O O . SER A 1 84 ? 6.688 -3.529 3.382 1.00 94.25 84 SER A O 1
ATOM 687 N N . GLN A 1 85 ? 6.252 -4.824 5.156 1.00 95.00 85 GLN A N 1
ATOM 688 C CA . GLN A 1 85 ? 7.654 -4.941 5.569 1.00 95.00 85 GLN A CA 1
ATOM 689 C C . GLN A 1 85 ? 8.503 -5.683 4.534 1.00 95.00 85 GLN A C 1
ATOM 691 O O . GLN A 1 85 ? 9.587 -5.218 4.187 1.00 95.00 85 GLN A O 1
ATOM 696 N N . GLN A 1 86 ? 8.0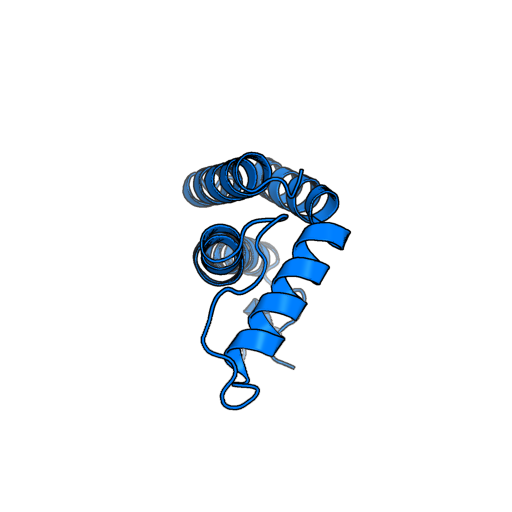10 -6.795 3.984 1.00 94.19 86 GLN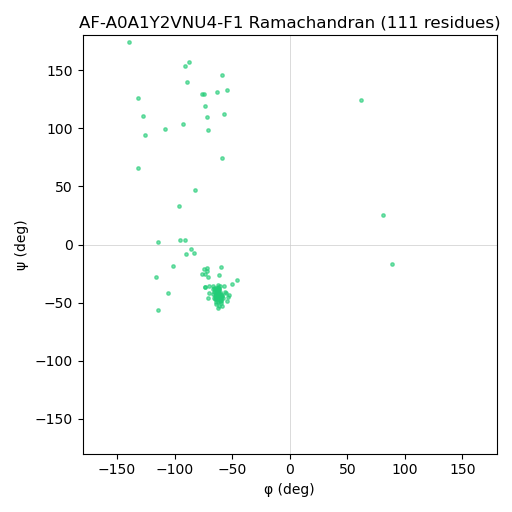 A N 1
ATOM 697 C CA . GLN A 1 86 ? 8.715 -7.521 2.925 1.00 94.19 86 GLN A CA 1
ATOM 698 C C . GLN A 1 86 ? 8.919 -6.656 1.673 1.00 94.19 86 GLN A C 1
ATOM 700 O O . GLN A 1 86 ? 9.999 -6.687 1.081 1.00 94.19 86 GLN A O 1
ATOM 705 N N . ALA A 1 87 ? 7.917 -5.861 1.282 1.00 90.00 87 ALA A N 1
ATOM 706 C CA . ALA A 1 87 ? 8.040 -4.911 0.177 1.00 90.00 87 ALA A CA 1
ATOM 707 C C . ALA A 1 87 ? 9.087 -3.822 0.474 1.00 90.00 87 ALA A C 1
ATOM 709 O O . ALA A 1 87 ? 9.922 -3.520 -0.376 1.00 90.00 87 ALA A O 1
ATOM 710 N N . SER A 1 88 ? 9.098 -3.292 1.700 1.00 92.44 88 SER A N 1
ATOM 711 C CA . SER A 1 88 ? 10.072 -2.297 2.166 1.00 92.44 88 SER A CA 1
ATOM 712 C C . SER A 1 88 ? 11.517 -2.810 2.133 1.00 92.44 88 SER A C 1
ATOM 714 O O . SER A 1 88 ? 12.410 -2.101 1.674 1.00 92.44 88 SER A O 1
ATOM 716 N N . VAL A 1 89 ? 11.753 -4.057 2.561 1.00 92.50 89 VAL A N 1
ATOM 717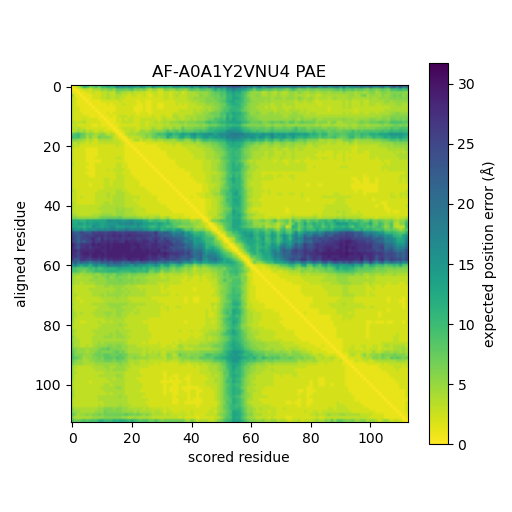 C CA . VAL A 1 89 ? 13.090 -4.683 2.549 1.00 92.50 89 VAL A CA 1
ATOM 718 C C . VAL A 1 89 ? 13.608 -4.876 1.124 1.00 92.50 89 VAL A C 1
ATOM 720 O O . VAL A 1 89 ? 14.795 -4.685 0.868 1.00 92.50 89 VAL A O 1
ATOM 723 N N . LYS A 1 90 ? 12.724 -5.239 0.189 1.00 88.75 90 LYS A N 1
ATOM 724 C CA . LYS A 1 90 ? 13.084 -5.446 -1.221 1.00 88.75 90 LYS A CA 1
ATOM 725 C C . LYS A 1 90 ? 13.288 -4.134 -1.983 1.00 88.75 90 LYS A C 1
ATOM 727 O O . LYS A 1 90 ? 14.022 -4.121 -2.968 1.00 88.75 90 LYS A O 1
ATOM 732 N N . SER A 1 91 ? 12.658 -3.044 -1.545 1.00 87.00 91 SER A N 1
ATOM 733 C CA . SER A 1 91 ? 12.717 -1.759 -2.239 1.00 87.00 91 SER A CA 1
ATOM 734 C C . SER A 1 91 ? 13.897 -0.897 -1.783 1.00 87.00 91 SER A C 1
ATOM 736 O O . SER A 1 91 ? 14.203 -0.761 -0.596 1.00 87.00 91 SER A O 1
ATOM 738 N N . LYS A 1 92 ? 14.537 -0.222 -2.742 1.00 87.00 92 LYS A N 1
ATOM 739 C CA . LYS A 1 92 ? 15.537 0.823 -2.464 1.00 87.00 92 LYS A CA 1
ATOM 740 C C . LYS A 1 92 ? 14.901 2.194 -2.190 1.00 87.00 92 LYS A C 1
ATOM 742 O O . LYS A 1 92 ? 15.608 3.118 -1.804 1.00 87.00 92 LYS A O 1
ATOM 747 N N . SER A 1 93 ? 13.586 2.335 -2.371 1.00 89.75 93 SER A N 1
ATOM 748 C CA . SER A 1 93 ? 12.875 3.609 -2.227 1.00 89.75 93 SER A CA 1
ATOM 749 C C . SER A 1 93 ? 12.736 4.030 -0.761 1.00 89.75 93 SER A C 1
ATOM 751 O O . SER A 1 93 ? 12.074 3.362 0.033 1.00 89.75 93 SER A O 1
ATOM 753 N N . THR A 1 94 ? 13.302 5.183 -0.396 1.00 92.81 94 THR A N 1
ATOM 754 C CA . THR A 1 94 ? 13.093 5.788 0.932 1.00 92.81 94 THR A CA 1
ATOM 755 C C . THR A 1 94 ? 11.626 6.141 1.163 1.00 92.81 94 THR A C 1
ATOM 757 O O . THR A 1 94 ? 11.110 5.946 2.262 1.00 92.81 94 THR A O 1
ATOM 760 N N . ARG A 1 95 ? 10.920 6.591 0.116 1.00 93.88 95 ARG A N 1
ATOM 761 C CA . ARG A 1 95 ? 9.488 6.898 0.200 1.00 93.88 95 ARG A CA 1
ATOM 762 C C . ARG A 1 95 ? 8.685 5.656 0.587 1.00 93.88 95 ARG A C 1
ATOM 764 O O . ARG A 1 95 ? 7.903 5.729 1.525 1.00 93.88 95 ARG A O 1
ATOM 771 N N . MET A 1 96 ? 8.956 4.513 -0.050 1.00 94.44 96 MET A N 1
ATOM 772 C CA . MET A 1 96 ? 8.328 3.231 0.292 1.00 94.44 96 MET A CA 1
ATOM 773 C C . MET A 1 96 ? 8.515 2.892 1.774 1.00 94.44 96 MET A C 1
ATOM 775 O O . MET A 1 96 ? 7.557 2.557 2.468 1.00 94.44 96 MET A O 1
ATOM 779 N N . LYS A 1 97 ? 9.751 3.006 2.273 1.00 95.38 97 LYS A N 1
ATOM 780 C CA . LYS A 1 97 ? 10.078 2.705 3.674 1.00 95.38 97 LYS A CA 1
ATOM 781 C C . LYS A 1 97 ? 9.270 3.576 4.638 1.00 95.38 97 LYS A C 1
ATOM 783 O O . LYS A 1 97 ? 8.693 3.050 5.588 1.00 95.38 97 LYS A O 1
ATOM 788 N N . ASN A 1 98 ? 9.160 4.872 4.344 1.00 96.31 98 ASN A N 1
ATOM 789 C CA . ASN A 1 98 ? 8.373 5.814 5.139 1.00 96.31 98 ASN A CA 1
ATOM 790 C C . ASN A 1 98 ? 6.875 5.472 5.111 1.00 96.31 98 ASN A C 1
ATOM 792 O O . ASN A 1 98 ? 6.250 5.396 6.168 1.00 96.31 98 ASN A O 1
ATOM 796 N N . SER A 1 99 ? 6.305 5.191 3.935 1.00 96.69 99 SER A N 1
ATOM 797 C CA . SER A 1 99 ? 4.897 4.793 3.790 1.00 96.69 99 SER A CA 1
ATOM 798 C C . SER A 1 99 ? 4.576 3.526 4.587 1.00 96.69 99 SER A C 1
ATOM 800 O O . SER A 1 99 ? 3.583 3.464 5.313 1.00 96.69 99 SER A O 1
ATOM 802 N N . VAL A 1 100 ? 5.458 2.524 4.528 1.00 96.44 100 VAL A N 1
ATOM 803 C CA . VAL A 1 100 ? 5.324 1.277 5.295 1.00 96.44 100 VAL A CA 1
ATOM 804 C C . VAL A 1 100 ? 5.413 1.531 6.800 1.00 96.44 100 VAL A C 1
ATOM 806 O O . VAL A 1 100 ? 4.658 0.928 7.568 1.00 96.44 100 VAL A O 1
ATOM 809 N N . GLN A 1 101 ? 6.298 2.423 7.246 1.00 96.88 101 GLN A N 1
ATOM 810 C CA . GLN A 1 101 ? 6.389 2.800 8.656 1.00 96.88 101 GLN A CA 1
ATOM 811 C C . GLN A 1 101 ? 5.105 3.487 9.138 1.00 96.88 101 GLN A C 1
ATOM 813 O O . GLN A 1 101 ? 4.594 3.133 10.204 1.00 96.88 101 GLN A O 1
ATOM 818 N N . LEU A 1 102 ? 4.553 4.417 8.352 1.00 96.75 102 LEU A N 1
ATOM 819 C CA . LEU A 1 102 ? 3.304 5.113 8.670 1.00 96.75 102 LEU A CA 1
ATOM 820 C C . LEU A 1 102 ? 2.132 4.137 8.800 1.00 96.75 102 LEU A C 1
ATOM 822 O O . LEU A 1 102 ? 1.426 4.164 9.807 1.00 96.75 102 LEU A O 1
ATOM 826 N N . VAL A 1 103 ? 1.973 3.225 7.838 1.00 96.38 103 VAL A N 1
ATOM 827 C CA . VAL A 1 103 ? 0.933 2.185 7.881 1.00 96.38 103 VAL A CA 1
ATOM 828 C C . VAL A 1 103 ? 1.085 1.303 9.117 1.00 96.38 103 VAL A C 1
ATOM 830 O O . VAL A 1 103 ? 0.122 1.114 9.855 1.00 96.38 103 VAL A O 1
ATOM 833 N N . ASN A 1 104 ? 2.284 0.781 9.384 1.00 96.56 104 ASN A N 1
ATOM 834 C CA . ASN A 1 104 ? 2.504 -0.108 10.528 1.00 96.56 104 ASN A CA 1
ATOM 835 C C . ASN A 1 104 ? 2.265 0.593 11.869 1.00 96.56 104 ASN A C 1
ATOM 837 O O . ASN A 1 104 ? 1.708 -0.002 12.792 1.00 96.56 104 ASN A O 1
ATOM 841 N N . THR A 1 105 ? 2.652 1.863 11.966 1.00 96.50 105 THR A N 1
ATOM 842 C CA . THR A 1 105 ? 2.406 2.685 13.154 1.00 96.50 105 THR A CA 1
ATOM 843 C C . THR A 1 105 ? 0.911 2.909 13.348 1.00 96.50 105 THR A C 1
ATOM 845 O O . THR A 1 105 ? 0.399 2.695 14.446 1.00 96.50 105 THR A O 1
ATOM 848 N N . ALA A 1 106 ? 0.194 3.262 12.278 1.00 94.88 106 ALA A N 1
ATOM 849 C CA . ALA A 1 106 ? -1.246 3.476 12.316 1.00 94.88 106 ALA A CA 1
ATOM 850 C C . ALA A 1 106 ? -2.004 2.192 12.687 1.00 94.88 106 ALA A C 1
ATOM 852 O O . ALA A 1 106 ? -2.884 2.232 13.542 1.00 94.88 106 ALA A O 1
ATOM 853 N N . LEU A 1 107 ? -1.626 1.040 12.121 1.00 95.19 107 LEU A N 1
ATOM 854 C CA . LEU A 1 107 ? -2.243 -0.250 12.440 1.00 95.19 107 LEU A CA 1
ATOM 855 C C . LEU A 1 107 ? -2.106 -0.601 13.929 1.00 95.19 107 LEU A C 1
ATOM 857 O O . LEU A 1 107 ? -3.099 -0.973 14.552 1.00 95.19 107 LEU A O 1
ATOM 861 N N . ARG A 1 108 ? -0.913 -0.422 14.517 1.00 95.25 108 ARG A N 1
ATOM 862 C CA . ARG A 1 108 ? -0.683 -0.632 15.960 1.00 95.25 108 ARG A CA 1
ATOM 863 C C . ARG A 1 108 ? -1.488 0.346 16.805 1.00 95.25 108 ARG A C 1
ATOM 865 O O . ARG A 1 108 ? -2.221 -0.065 17.696 1.00 95.25 108 ARG A O 1
ATOM 872 N N . PHE A 1 109 ? -1.388 1.639 16.499 1.00 93.88 109 PHE A N 1
ATOM 873 C CA . PHE A 1 109 ? -2.064 2.687 17.263 1.00 93.88 109 PHE A CA 1
ATOM 874 C C . PHE A 1 109 ? -3.590 2.519 17.259 1.00 93.88 109 PHE A C 1
ATOM 876 O O . PHE A 1 109 ? -4.257 2.786 18.255 1.00 93.88 109 PHE A O 1
ATOM 883 N N . LYS A 1 110 ? -4.152 2.045 16.144 1.00 92.56 110 LYS A N 1
ATOM 884 C CA . LYS A 1 110 ? -5.593 1.821 15.984 1.00 92.56 110 LYS A CA 1
ATOM 885 C C . LYS A 1 110 ? -6.066 0.454 16.485 1.00 92.56 110 LYS A C 1
ATOM 887 O O . LYS A 1 110 ? -7.276 0.228 16.487 1.00 92.56 110 LYS A O 1
ATOM 892 N N . GLY A 1 111 ? -5.156 -0.414 16.934 1.00 92.06 111 GLY A N 1
ATOM 893 C CA . GLY A 1 111 ? -5.461 -1.716 17.535 1.00 92.06 111 GLY A CA 1
ATOM 894 C C . GLY A 1 111 ? -5.745 -2.843 16.539 1.00 92.06 111 GLY A C 1
ATOM 895 O O . GLY A 1 111 ? -6.479 -3.768 16.876 1.00 92.06 111 GLY A O 1
ATOM 896 N N . TYR A 1 112 ? -5.217 -2.758 15.315 1.00 91.38 112 TYR A N 1
ATOM 897 C CA . TYR A 1 112 ? -5.312 -3.819 14.297 1.00 91.38 112 TYR A CA 1
ATOM 898 C C . TYR A 1 112 ? -4.148 -4.827 14.349 1.00 91.38 112 TYR A C 1
ATOM 900 O O . TYR A 1 112 ? -4.163 -5.827 13.630 1.00 91.38 112 TYR A O 1
ATOM 908 N N . LEU A 1 113 ? -3.128 -4.545 15.164 1.00 89.19 113 LEU A N 1
ATOM 909 C CA . LEU A 1 113 ? -1.952 -5.377 15.429 1.00 89.19 113 LEU A CA 1
ATOM 910 C C . LEU A 1 113 ? -1.813 -5.582 16.933 1.00 89.19 113 LEU A C 1
ATOM 912 O O . LEU A 1 113 ? -1.512 -6.733 17.316 1.00 89.19 113 LEU A O 1
#